Protein AF-A0A969IE62-F1 (afdb_monomer_lite)

Foldseek 3Di:
DQPDPDDVVVVVVVVCVVCVVLVVVQVVCVVVVNDDPCVSDPQQDQDDDPPDDDPLVVVVCCLLVVLLVLLVVLCVVCLVVDDPNVNVVLVVLVVQLVVLVCQVRRDPPPDDCVSVVSNCVSSVVSSVSSCVPDPDNVRNVVSVVVVVVSVVCCCPPNPHD

Secondary structure (DSSP, 8-state):
--S----HHHHHHHHHHHHHHHHHHHHHHHHTT---HHHHS-------------HHHHHHHHHHHHHHHHHHHHHHHHTTTS-HHHHHHHHHHHHHHHHHHHGGGGS-TT--THHHHHHHHHHHHHHHHHHHS-S-THHHHHHHHHHHHHHHHHHHHS---

Sequence (161 aa):
MVMRPVRLNEWLICLTGFTSPYYFYAAYLLLTDNWSWYQLLQPLMINIPSPEQSIWLAASGFLLVFPFLIGGYYVQENLRRMLIQVRKNWSLFLIFLLFVLVIPFLSSKSAGLESWMLIVIPFAAFHACAYLYPLQRWFPVIIFWITILYILYYQYLGPGW

pLDDT: mean 85.49, std 10.95, range [47.38, 96.0]

Radius of gyration: 21.05 Å; chains: 1; bounding box: 39×50×52 Å

Structure (mmCIF, N/CA/C/O backbone):
data_AF-A0A969IE62-F1
#
_entry.id   AF-A0A969IE62-F1
#
loop_
_atom_site.group_PDB
_atom_site.id
_atom_site.type_symbol
_atom_site.label_atom_id
_atom_site.label_alt_id
_atom_site.label_comp_id
_atom_site.label_asym_id
_atom_site.label_entity_id
_atom_site.label_seq_id
_atom_site.pdbx_PDB_ins_code
_atom_site.Cartn_x
_atom_site.Cartn_y
_atom_site.Cartn_z
_atom_site.occupancy
_atom_site.B_iso_or_equiv
_atom_site.auth_seq_id
_atom_site.auth_comp_id
_atom_site.auth_asym_id
_atom_site.auth_atom_id
_atom_site.pdbx_PDB_model_num
ATOM 1 N N . MET A 1 1 ? -1.674 -20.496 19.609 1.00 47.38 1 MET A N 1
ATOM 2 C CA . MET A 1 1 ? -0.904 -20.887 18.403 1.00 47.38 1 MET A CA 1
ATOM 3 C C . MET A 1 1 ? -1.617 -20.323 17.179 1.00 47.38 1 MET A C 1
ATOM 5 O O . MET A 1 1 ? -2.792 -20.610 17.058 1.00 47.38 1 MET A O 1
ATOM 9 N N . VAL A 1 2 ? -0.997 -19.471 16.346 1.00 50.62 2 VAL A N 1
ATOM 10 C CA . VAL A 1 2 ? -1.667 -18.958 15.112 1.00 50.62 2 VAL A CA 1
ATOM 11 C C . VAL A 1 2 ? -0.691 -18.722 13.948 1.00 50.62 2 VAL A C 1
ATOM 13 O O . VAL A 1 2 ? -1.107 -18.801 12.804 1.00 50.62 2 VAL A O 1
ATOM 16 N N . MET A 1 3 ? 0.613 -18.532 14.191 1.00 56.88 3 MET A N 1
ATOM 17 C CA . MET A 1 3 ? 1.582 -18.857 13.138 1.00 56.88 3 MET A CA 1
ATOM 18 C C . MET A 1 3 ? 1.820 -20.357 13.241 1.00 56.88 3 MET A C 1
ATOM 20 O O . MET A 1 3 ? 2.259 -20.836 14.291 1.00 56.88 3 MET A O 1
ATOM 24 N N . ARG A 1 4 ? 1.405 -21.102 12.212 1.00 70.44 4 ARG A N 1
ATOM 25 C CA . ARG A 1 4 ? 1.757 -22.516 12.082 1.00 70.44 4 ARG A CA 1
ATOM 26 C C . ARG A 1 4 ? 3.290 -22.586 12.135 1.00 70.44 4 ARG A C 1
ATOM 28 O O . ARG A 1 4 ? 3.932 -21.711 11.554 1.00 70.44 4 ARG A O 1
ATOM 35 N N . PRO A 1 5 ? 3.887 -23.537 12.871 1.00 76.88 5 PRO A N 1
ATOM 36 C CA . PRO A 1 5 ? 5.336 -23.690 12.853 1.00 76.88 5 PRO A CA 1
ATOM 37 C C . PRO A 1 5 ? 5.814 -23.814 11.406 1.00 76.88 5 PRO A C 1
ATOM 39 O O . PRO A 1 5 ? 5.134 -24.442 10.595 1.00 76.88 5 PRO A O 1
ATOM 42 N N . VAL A 1 6 ? 6.956 -23.193 11.112 1.00 73.31 6 VAL A N 1
ATOM 43 C CA . VAL A 1 6 ? 7.626 -23.235 9.809 1.00 73.31 6 VAL A CA 1
ATOM 44 C C . VAL A 1 6 ? 7.801 -24.700 9.416 1.00 73.31 6 VAL A C 1
ATOM 46 O O . VAL A 1 6 ? 8.566 -25.432 10.041 1.00 73.31 6 VAL A O 1
ATOM 49 N N . ARG A 1 7 ? 7.050 -25.151 8.410 1.00 85.00 7 ARG A N 1
ATOM 50 C CA . ARG A 1 7 ? 7.140 -26.516 7.884 1.00 85.00 7 ARG A CA 1
ATOM 51 C C . ARG A 1 7 ? 7.977 -26.485 6.624 1.00 85.00 7 ARG A C 1
ATOM 53 O O . ARG A 1 7 ? 7.588 -25.836 5.660 1.00 85.00 7 ARG A O 1
ATOM 60 N N . LEU A 1 8 ? 9.085 -27.223 6.610 1.00 85.88 8 LEU A N 1
ATOM 61 C CA . LEU A 1 8 ? 9.959 -27.315 5.435 1.00 85.88 8 LEU A CA 1
ATOM 62 C C . LEU A 1 8 ? 9.180 -27.691 4.167 1.00 85.88 8 LEU A C 1
ATOM 64 O O . LEU A 1 8 ? 9.418 -27.110 3.117 1.00 85.88 8 LEU A O 1
ATOM 68 N N . ASN A 1 9 ? 8.177 -28.566 4.281 1.00 89.12 9 ASN A N 1
ATOM 69 C CA . ASN A 1 9 ? 7.330 -28.954 3.153 1.00 89.12 9 ASN A CA 1
ATOM 70 C C . ASN A 1 9 ? 6.588 -27.765 2.520 1.00 89.12 9 ASN A C 1
ATOM 72 O O . ASN A 1 9 ? 6.477 -27.709 1.303 1.00 89.12 9 ASN A O 1
ATOM 76 N N . GLU A 1 10 ? 6.100 -26.808 3.315 1.00 87.19 10 GLU A N 1
ATOM 77 C CA . GLU A 1 10 ? 5.410 -25.619 2.786 1.00 87.19 10 GLU A CA 1
ATOM 78 C C . GLU A 1 10 ? 6.383 -24.727 2.015 1.00 87.19 10 GLU A C 1
ATOM 80 O O . GLU A 1 10 ? 6.058 -24.249 0.933 1.00 87.19 10 GLU A O 1
ATOM 85 N N . TRP A 1 11 ? 7.606 -24.576 2.522 1.00 87.19 11 TRP A N 1
ATOM 86 C CA . TRP A 1 11 ? 8.652 -23.821 1.838 1.00 87.19 11 TRP A CA 1
ATOM 87 C C . TRP A 1 11 ? 9.114 -24.494 0.550 1.00 87.19 11 TRP A C 1
ATOM 89 O O . TRP A 1 11 ? 9.299 -23.803 -0.445 1.00 87.19 11 TRP A O 1
ATOM 99 N N . LEU A 1 12 ? 9.244 -25.823 0.531 1.00 91.19 12 LEU A N 1
ATOM 100 C CA . LEU A 1 12 ? 9.574 -26.575 -0.683 1.00 91.19 12 LEU A CA 1
ATOM 101 C C . LEU A 1 12 ? 8.479 -26.437 -1.745 1.00 91.19 12 LEU A C 1
ATOM 103 O O . LEU A 1 12 ? 8.792 -26.228 -2.915 1.00 91.19 12 LEU A O 1
ATOM 107 N N . ILE A 1 13 ? 7.205 -26.492 -1.349 1.00 92.00 13 ILE A N 1
ATOM 108 C CA . ILE A 1 13 ? 6.076 -26.266 -2.262 1.00 92.00 13 ILE A CA 1
ATOM 109 C C . ILE A 1 13 ? 6.091 -24.824 -2.782 1.00 92.00 13 ILE A C 1
ATOM 111 O O . ILE A 1 13 ? 5.963 -24.621 -3.986 1.00 92.00 13 ILE A O 1
ATOM 115 N N . CYS A 1 14 ? 6.310 -23.832 -1.913 1.00 88.06 14 CYS A N 1
ATOM 116 C CA . CYS A 1 14 ? 6.429 -22.431 -2.322 1.00 88.06 14 CYS A CA 1
ATOM 117 C C . CYS A 1 14 ? 7.597 -22.209 -3.289 1.00 88.06 14 CYS A C 1
ATOM 119 O O . CYS A 1 14 ? 7.417 -21.546 -4.305 1.00 88.06 14 CYS A O 1
ATOM 121 N N . LEU A 1 15 ? 8.772 -22.781 -3.010 1.00 90.88 15 LEU A N 1
ATOM 122 C CA . LEU A 1 15 ? 9.935 -22.700 -3.892 1.00 90.88 15 LEU A CA 1
ATOM 123 C C . LEU A 1 15 ? 9.649 -23.353 -5.240 1.00 90.88 15 LEU A C 1
ATOM 125 O O . LEU A 1 15 ? 9.927 -22.747 -6.266 1.00 90.88 15 LEU A O 1
ATOM 129 N N . THR A 1 16 ? 9.037 -24.538 -5.242 1.00 92.19 16 THR A N 1
ATOM 130 C CA . THR A 1 16 ? 8.653 -25.232 -6.478 1.00 92.19 16 THR A CA 1
ATOM 131 C C . THR A 1 16 ? 7.657 -24.397 -7.279 1.00 92.19 16 THR A C 1
ATOM 133 O O . THR A 1 16 ? 7.821 -24.233 -8.483 1.00 92.19 16 THR A O 1
ATOM 136 N N . GLY A 1 17 ? 6.652 -23.810 -6.626 1.00 90.38 17 GLY A N 1
ATOM 137 C CA . GLY A 1 17 ? 5.688 -22.917 -7.269 1.00 90.38 17 GLY A CA 1
ATOM 138 C C . GLY A 1 17 ? 6.335 -21.651 -7.832 1.00 90.38 17 GLY A C 1
ATOM 139 O O . GLY A 1 17 ? 6.019 -21.254 -8.948 1.00 90.38 17 GLY A O 1
ATOM 140 N N . PHE A 1 18 ? 7.279 -21.055 -7.102 1.00 88.62 18 PHE A N 1
ATOM 141 C CA . PHE A 1 18 ? 8.021 -19.876 -7.544 1.00 88.62 18 PHE A CA 1
ATOM 142 C C . PHE A 1 18 ? 8.935 -20.173 -8.739 1.00 88.62 18 PHE A C 1
ATOM 144 O O . PHE A 1 18 ? 8.999 -19.375 -9.668 1.00 88.62 18 PHE A O 1
ATOM 151 N N . THR A 1 19 ? 9.624 -21.318 -8.754 1.00 91.38 19 THR A N 1
ATOM 152 C CA . THR A 1 19 ? 10.548 -21.685 -9.840 1.00 91.38 19 THR A CA 1
ATOM 153 C C . THR A 1 19 ? 9.850 -22.295 -11.052 1.00 91.38 19 THR A C 1
ATOM 155 O O . THR A 1 19 ? 10.419 -22.271 -12.141 1.00 91.38 19 THR A O 1
ATOM 158 N N . SER A 1 20 ? 8.620 -22.800 -10.909 1.00 92.62 20 SER A N 1
ATOM 159 C CA . SER A 1 20 ? 7.887 -23.465 -11.997 1.00 92.62 20 SER A CA 1
ATOM 160 C C . SER A 1 20 ? 7.714 -22.592 -13.253 1.00 92.62 20 SER A C 1
ATOM 162 O O . SER A 1 20 ? 8.054 -23.072 -14.335 1.00 92.62 20 SER A O 1
ATOM 164 N N . PRO A 1 21 ? 7.267 -21.319 -13.178 1.00 90.25 21 PRO A N 1
ATOM 165 C CA . PRO A 1 21 ? 7.164 -20.462 -14.362 1.00 90.25 21 PRO A CA 1
ATOM 166 C C . PRO A 1 21 ? 8.514 -20.254 -15.057 1.00 90.25 21 PRO A C 1
ATOM 168 O O . PRO A 1 21 ? 8.596 -20.348 -16.279 1.00 90.25 21 PRO A O 1
ATOM 171 N N . TYR A 1 22 ? 9.584 -20.046 -14.282 1.00 89.31 22 TYR A N 1
ATOM 172 C CA . TYR A 1 22 ? 10.940 -19.901 -14.816 1.00 89.31 22 TYR A CA 1
ATOM 173 C C . TYR A 1 22 ? 11.433 -21.185 -15.477 1.00 89.31 22 TYR A C 1
ATOM 175 O O . TYR A 1 22 ? 12.082 -21.117 -16.514 1.00 89.31 22 TYR A O 1
ATOM 183 N N . TYR A 1 23 ? 11.100 -22.351 -14.922 1.00 90.69 23 TYR A N 1
ATOM 184 C CA . TYR A 1 23 ? 11.442 -23.644 -15.509 1.00 90.69 23 TYR A CA 1
ATOM 185 C C . TYR A 1 23 ? 10.774 -23.847 -16.875 1.00 90.69 23 TYR A C 1
ATOM 187 O O . TYR A 1 23 ? 11.454 -24.170 -17.847 1.00 90.69 23 TYR A O 1
ATOM 195 N N . PHE A 1 24 ? 9.461 -23.615 -16.980 1.00 93.12 24 PHE A N 1
ATOM 196 C CA . PHE A 1 24 ? 8.754 -23.753 -18.258 1.00 93.12 24 PHE A CA 1
ATOM 197 C C . PHE A 1 24 ? 9.219 -22.721 -19.290 1.00 93.12 24 PHE A C 1
ATOM 199 O O . PHE A 1 24 ? 9.371 -23.052 -20.464 1.00 93.12 24 PHE A O 1
ATOM 206 N N . TYR A 1 25 ? 9.503 -21.493 -18.856 1.00 90.50 25 TYR A N 1
ATOM 207 C CA . TYR A 1 25 ? 10.046 -20.460 -19.731 1.00 90.50 25 TYR A CA 1
ATOM 208 C C . TYR A 1 25 ? 11.473 -20.788 -20.202 1.00 90.50 25 TYR A C 1
ATOM 210 O O . TYR A 1 25 ? 11.778 -20.650 -21.384 1.00 90.50 25 TYR A O 1
ATOM 218 N N . ALA A 1 26 ? 12.324 -21.318 -19.319 1.00 89.75 26 ALA A N 1
ATOM 219 C CA . ALA A 1 26 ? 13.648 -21.827 -19.668 1.00 89.75 26 ALA A CA 1
ATOM 220 C C . ALA A 1 26 ? 13.561 -22.950 -20.713 1.00 89.75 26 ALA A C 1
ATOM 222 O O . ALA A 1 26 ? 14.290 -22.930 -21.702 1.00 89.75 26 ALA A O 1
ATOM 223 N N . ALA A 1 27 ? 12.642 -23.903 -20.525 1.00 91.31 27 ALA A N 1
ATOM 224 C CA . ALA A 1 27 ? 12.406 -24.978 -21.484 1.00 91.31 27 ALA A CA 1
ATOM 225 C C . ALA A 1 27 ? 11.951 -24.433 -22.848 1.00 91.31 27 ALA A C 1
ATOM 227 O O . ALA A 1 27 ? 12.454 -24.871 -23.879 1.00 91.31 27 ALA A O 1
ATOM 228 N N . TYR A 1 28 ? 11.060 -23.438 -22.868 1.00 92.62 28 TYR A N 1
ATOM 229 C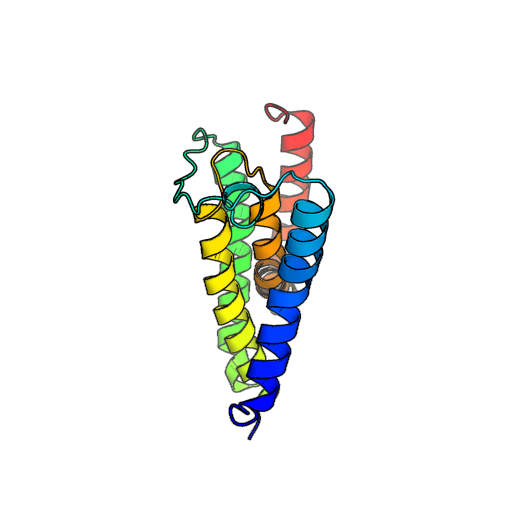 CA . TYR A 1 28 ? 10.645 -22.764 -24.100 1.00 92.62 28 TYR A CA 1
ATOM 230 C C . TYR A 1 28 ? 11.821 -22.080 -24.819 1.00 92.62 28 TYR A C 1
ATOM 232 O O . TYR A 1 28 ? 12.003 -22.269 -26.023 1.00 92.62 28 TYR A O 1
ATOM 240 N N . LEU A 1 29 ? 12.655 -21.330 -24.091 1.00 91.31 29 LEU A N 1
ATOM 241 C CA . LEU A 1 29 ? 13.835 -20.668 -24.656 1.00 91.31 29 LEU A CA 1
ATOM 242 C C . LEU A 1 29 ? 14.848 -21.671 -25.220 1.00 91.31 29 LEU A C 1
ATOM 244 O O . LEU A 1 29 ? 15.416 -21.421 -26.281 1.00 91.31 29 LEU A O 1
ATOM 248 N N . LEU A 1 30 ? 15.034 -22.807 -24.538 1.00 91.44 30 LEU A N 1
ATOM 249 C CA . LEU A 1 30 ? 15.890 -23.903 -24.993 1.00 91.44 30 LEU A CA 1
ATOM 250 C C . LEU A 1 30 ? 15.365 -24.530 -26.292 1.00 91.44 30 LEU A C 1
ATOM 252 O O . LEU A 1 30 ? 16.136 -24.753 -27.217 1.00 91.44 30 LEU A O 1
ATOM 256 N N . LEU A 1 31 ? 14.055 -24.787 -26.383 1.00 93.62 31 LEU A N 1
ATOM 257 C CA . LEU A 1 31 ? 13.428 -25.369 -27.577 1.00 93.62 31 LEU A CA 1
ATOM 258 C C . LEU A 1 31 ? 13.428 -24.419 -28.784 1.00 93.62 31 LEU A C 1
ATOM 260 O O . LEU A 1 31 ? 13.401 -24.882 -29.920 1.00 93.62 31 LEU A O 1
ATOM 264 N N . THR A 1 32 ? 13.455 -23.107 -28.543 1.00 92.56 32 THR A N 1
ATOM 265 C CA . THR A 1 32 ? 13.453 -22.073 -29.595 1.00 92.56 32 THR A CA 1
ATOM 266 C C . THR A 1 32 ? 14.871 -21.596 -29.946 1.00 92.56 32 THR A C 1
ATOM 268 O O . THR A 1 32 ? 15.017 -20.610 -30.662 1.00 92.56 32 THR A O 1
ATOM 271 N N . ASP A 1 33 ? 15.909 -22.249 -29.409 1.00 88.19 33 ASP A N 1
ATOM 272 C CA . ASP A 1 33 ? 17.334 -21.915 -29.587 1.00 88.19 33 ASP A CA 1
ATOM 273 C C . ASP A 1 33 ? 17.693 -20.448 -29.248 1.00 88.19 33 ASP A C 1
ATOM 275 O O . ASP A 1 33 ? 18.696 -19.893 -29.689 1.00 88.19 33 ASP A O 1
ATOM 279 N N . ASN A 1 34 ? 16.867 -19.811 -28.410 1.00 86.38 34 ASN A N 1
ATOM 280 C CA . ASN A 1 34 ? 17.009 -18.427 -27.949 1.00 86.38 34 ASN A CA 1
ATOM 281 C C . ASN A 1 34 ? 17.502 -18.377 -26.495 1.00 86.38 34 ASN A C 1
ATOM 283 O O . ASN A 1 34 ? 17.162 -17.470 -25.736 1.00 86.38 34 ASN A O 1
ATOM 287 N N . TRP A 1 35 ? 18.271 -19.378 -26.063 1.00 85.50 35 TRP A N 1
ATOM 288 C CA . TRP A 1 35 ? 18.718 -19.473 -24.678 1.00 85.50 35 TRP A CA 1
ATOM 289 C C . TRP A 1 35 ? 19.582 -18.270 -24.276 1.00 85.50 35 TRP A C 1
ATOM 291 O O . TRP A 1 35 ? 20.696 -18.087 -24.767 1.00 85.50 35 TRP A O 1
ATOM 301 N N . SER A 1 36 ? 19.105 -17.473 -23.316 1.00 83.88 36 SER A N 1
ATOM 302 C CA . SER A 1 36 ? 19.911 -16.423 -22.698 1.00 83.88 36 SER A CA 1
ATOM 303 C C . SER A 1 36 ? 19.554 -16.211 -21.226 1.00 83.88 36 SER A C 1
ATOM 305 O O . SER A 1 36 ? 18.392 -16.064 -20.845 1.00 83.88 36 SER A O 1
ATOM 307 N N . TRP A 1 37 ? 20.583 -16.137 -20.376 1.00 80.25 37 TRP A N 1
ATOM 308 C CA . TRP A 1 37 ? 20.411 -15.852 -18.947 1.00 80.25 37 TRP A CA 1
ATOM 309 C C . TRP A 1 37 ? 19.780 -14.482 -18.691 1.00 80.25 37 TRP A C 1
ATOM 311 O O . TRP A 1 37 ? 19.054 -14.318 -17.717 1.00 80.25 37 TRP A O 1
ATOM 321 N N . TYR A 1 38 ? 20.009 -13.529 -19.595 1.00 79.75 38 TYR A N 1
ATOM 322 C CA . TYR A 1 38 ? 19.446 -12.183 -19.530 1.00 79.75 38 TYR A CA 1
ATOM 323 C C . TYR A 1 38 ? 17.923 -12.162 -19.729 1.00 79.75 38 TYR A C 1
ATOM 325 O O . TYR A 1 38 ? 17.230 -11.366 -19.101 1.00 79.75 38 TYR A O 1
ATOM 333 N N . GLN A 1 39 ? 17.386 -13.042 -20.583 1.00 77.38 39 GLN A N 1
ATOM 334 C CA . GLN A 1 39 ? 15.938 -13.175 -20.760 1.00 77.38 39 GLN A CA 1
ATOM 335 C C . GLN A 1 39 ? 15.284 -13.914 -19.590 1.00 77.38 39 GLN A C 1
ATOM 337 O O . GLN A 1 39 ? 14.135 -13.625 -19.269 1.00 77.38 39 GLN A O 1
ATOM 342 N N . LEU A 1 40 ? 15.997 -14.853 -18.956 1.00 79.06 40 LEU A N 1
ATOM 343 C CA . LEU A 1 40 ? 15.487 -15.616 -17.814 1.00 79.06 40 LEU A CA 1
ATOM 344 C C . LEU A 1 40 ? 15.477 -14.793 -16.516 1.00 79.06 40 LEU A C 1
ATOM 346 O O . LEU A 1 40 ? 14.521 -14.850 -15.744 1.00 79.06 40 LEU A O 1
ATOM 350 N N . LEU A 1 41 ? 16.550 -14.043 -16.269 1.00 74.69 41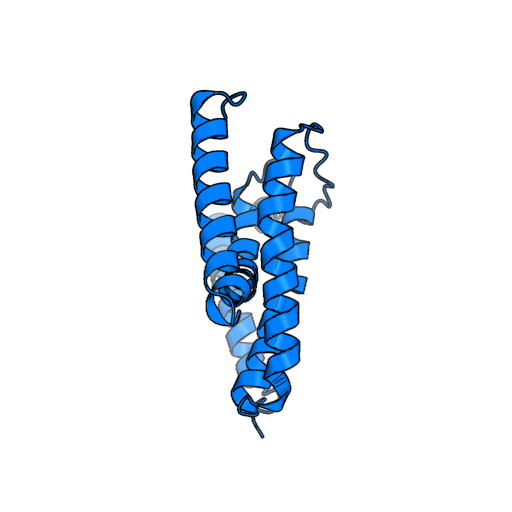 LEU A N 1
ATOM 351 C CA . LEU A 1 41 ? 16.738 -13.210 -15.089 1.00 74.69 41 LEU A CA 1
ATOM 352 C C . LEU A 1 41 ? 17.097 -11.805 -15.560 1.00 74.69 41 LEU A C 1
ATOM 354 O O . LEU A 1 41 ? 18.253 -11.518 -15.881 1.00 74.69 41 LEU A O 1
ATOM 358 N N . GLN A 1 42 ? 16.096 -10.924 -15.600 1.00 70.94 42 GLN A N 1
ATOM 359 C CA . GLN A 1 42 ? 16.359 -9.514 -15.854 1.00 70.94 42 GLN A CA 1
ATOM 360 C C . GLN A 1 42 ? 17.304 -8.975 -14.767 1.00 70.94 42 GLN A C 1
ATOM 362 O O . GLN A 1 42 ? 17.107 -9.280 -13.585 1.00 70.94 42 GLN A O 1
ATOM 367 N N . PRO A 1 43 ? 18.332 -8.185 -15.127 1.00 68.00 43 PRO A N 1
ATOM 368 C CA . PRO A 1 43 ? 19.230 -7.615 -14.138 1.00 68.00 43 PRO A CA 1
ATOM 369 C C . PRO A 1 43 ? 18.451 -6.750 -13.148 1.00 68.00 43 PRO A C 1
ATOM 371 O O . PRO A 1 43 ? 17.781 -5.788 -13.537 1.00 68.00 43 PRO A O 1
ATOM 374 N N . LEU A 1 44 ? 18.585 -7.076 -11.862 1.00 67.69 44 LEU A N 1
ATOM 375 C CA . LEU A 1 44 ? 18.127 -6.229 -10.768 1.00 67.69 44 LEU A CA 1
ATOM 376 C C . LEU A 1 44 ? 18.984 -4.964 -10.774 1.00 67.69 44 LEU A C 1
ATOM 378 O O . LEU A 1 44 ? 20.148 -4.981 -10.373 1.00 67.69 44 LEU A O 1
ATOM 382 N N . MET A 1 45 ? 18.418 -3.872 -11.272 1.00 70.31 45 MET A N 1
ATOM 383 C CA . MET A 1 45 ? 19.050 -2.562 -11.218 1.00 70.31 45 MET A CA 1
ATOM 384 C C . MET A 1 45 ? 18.332 -1.757 -10.152 1.00 70.31 45 MET A C 1
ATOM 386 O O . MET A 1 45 ? 17.121 -1.576 -10.232 1.00 70.31 45 MET A O 1
ATOM 390 N N . ILE A 1 46 ? 19.080 -1.276 -9.160 1.00 71.81 46 ILE A N 1
ATOM 391 C CA . ILE A 1 46 ? 18.517 -0.355 -8.180 1.00 71.81 46 ILE A CA 1
ATOM 392 C C . ILE A 1 46 ? 18.411 1.005 -8.852 1.00 71.81 46 ILE A C 1
ATOM 394 O O . ILE A 1 46 ? 19.429 1.628 -9.158 1.00 71.81 46 ILE A O 1
ATOM 398 N N . ASN A 1 47 ? 17.185 1.450 -9.094 1.00 70.38 47 ASN A N 1
ATOM 399 C CA . ASN A 1 47 ? 16.924 2.776 -9.622 1.00 70.38 47 ASN A CA 1
ATOM 400 C C . ASN A 1 47 ? 16.171 3.595 -8.577 1.00 70.38 47 ASN A C 1
ATOM 402 O O . ASN A 1 47 ? 15.188 3.138 -7.996 1.00 70.38 47 ASN A O 1
ATOM 406 N N . ILE A 1 48 ? 16.641 4.814 -8.341 1.00 68.25 48 ILE A N 1
ATOM 407 C CA . ILE A 1 48 ? 15.927 5.788 -7.525 1.00 68.25 48 ILE A CA 1
ATOM 408 C C . ILE A 1 48 ? 15.151 6.645 -8.521 1.00 68.25 48 ILE A C 1
ATOM 410 O O . ILE A 1 48 ? 15.766 7.475 -9.194 1.00 68.25 48 ILE A O 1
ATOM 414 N N . PRO A 1 49 ? 13.830 6.440 -8.677 1.00 64.69 49 PRO A N 1
ATOM 415 C CA . PRO A 1 49 ? 13.049 7.314 -9.531 1.00 64.69 49 PRO A CA 1
ATOM 416 C C . PRO A 1 49 ? 13.158 8.739 -8.983 1.00 64.69 49 PRO A C 1
ATOM 418 O O . PRO A 1 49 ? 12.859 8.989 -7.816 1.00 64.69 49 PRO A O 1
ATOM 421 N N . SER A 1 50 ? 13.615 9.665 -9.824 1.00 66.06 50 SER A N 1
ATOM 422 C CA . SER A 1 50 ? 13.612 11.102 -9.559 1.00 66.06 50 SER A CA 1
ATOM 423 C C . SER A 1 50 ? 12.438 11.721 -10.320 1.00 66.06 50 SER A C 1
ATOM 425 O O . SER A 1 50 ? 12.638 12.227 -11.428 1.00 66.06 50 SER A O 1
ATOM 427 N N . PRO A 1 51 ? 11.198 11.615 -9.808 1.00 67.00 51 PRO A N 1
ATOM 428 C CA . PRO A 1 51 ? 10.070 12.264 -10.453 1.00 67.00 51 PRO A CA 1
ATOM 429 C C . PRO A 1 51 ? 10.281 13.780 -10.436 1.00 67.00 51 PRO A C 1
ATOM 431 O O . PRO A 1 51 ? 10.821 14.330 -9.469 1.00 67.00 51 PRO A O 1
ATOM 434 N N . GLU A 1 52 ? 9.858 14.460 -11.501 1.00 71.44 52 GLU A N 1
ATOM 435 C CA . GLU A 1 52 ? 9.869 15.919 -11.511 1.00 71.44 52 GLU A CA 1
ATOM 436 C C . GLU A 1 52 ? 9.012 16.438 -10.354 1.00 71.44 52 GLU A C 1
ATOM 438 O O . GLU A 1 52 ? 7.871 16.011 -10.138 1.00 71.44 52 GLU A O 1
ATOM 443 N N . GLN A 1 53 ? 9.599 17.329 -9.558 1.00 72.31 53 GLN A N 1
ATOM 444 C CA . GLN A 1 53 ? 8.955 17.861 -8.367 1.00 72.31 53 GLN A CA 1
ATOM 445 C C . GLN A 1 53 ? 7.825 18.794 -8.792 1.00 72.31 53 GLN A C 1
ATOM 447 O O . GLN A 1 53 ? 8.035 19.960 -9.112 1.00 72.31 53 GLN A O 1
ATOM 452 N N . SER A 1 54 ? 6.613 18.253 -8.800 1.00 83.62 54 SER A N 1
ATOM 453 C CA . SER A 1 54 ? 5.397 18.978 -9.131 1.00 83.62 54 SER A CA 1
ATOM 454 C C . SER A 1 54 ? 4.516 19.125 -7.898 1.00 83.62 54 SER A C 1
ATOM 456 O O . SER A 1 54 ? 4.381 18.200 -7.093 1.00 83.62 54 SER A O 1
ATOM 458 N N . ILE A 1 55 ? 3.851 20.276 -7.782 1.00 86.44 55 ILE A N 1
ATOM 459 C CA . ILE A 1 55 ? 2.820 20.521 -6.763 1.00 86.44 55 ILE A CA 1
ATOM 460 C C . ILE A 1 55 ? 1.741 19.430 -6.819 1.00 86.44 55 ILE A C 1
ATOM 462 O O . ILE A 1 55 ? 1.235 19.000 -5.783 1.00 86.44 55 ILE A O 1
ATOM 466 N N . TRP A 1 56 ? 1.440 18.925 -8.018 1.00 87.00 56 TRP A N 1
ATOM 467 C CA . TRP A 1 56 ? 0.502 17.827 -8.217 1.00 87.00 56 TRP A CA 1
ATOM 468 C C . TRP A 1 56 ? 0.977 16.542 -7.541 1.00 87.00 56 TRP A C 1
ATOM 470 O O . TRP A 1 56 ? 0.241 15.953 -6.754 1.00 87.00 56 TRP A O 1
ATOM 480 N N . LEU A 1 57 ? 2.233 16.150 -7.748 1.00 85.25 57 LEU A N 1
ATOM 481 C CA . LEU A 1 57 ? 2.784 14.953 -7.117 1.00 85.25 57 LEU A CA 1
ATOM 482 C C . LEU A 1 57 ? 2.785 15.071 -5.585 1.00 85.25 57 LEU A C 1
ATOM 484 O O . LEU A 1 57 ? 2.409 14.126 -4.893 1.00 85.25 57 LEU A O 1
ATOM 488 N N . ALA A 1 58 ? 3.142 16.244 -5.055 1.00 89.00 58 ALA A N 1
ATOM 489 C CA . ALA A 1 58 ? 3.134 16.503 -3.618 1.00 89.00 58 ALA A CA 1
ATOM 490 C C . ALA A 1 58 ? 1.719 16.406 -3.018 1.00 89.00 58 ALA A C 1
ATOM 492 O O . ALA A 1 58 ? 1.529 15.759 -1.987 1.00 89.00 58 ALA A O 1
ATOM 493 N N . ALA A 1 59 ? 0.717 16.994 -3.678 1.00 91.62 59 ALA A N 1
ATOM 494 C CA . ALA A 1 59 ? -0.675 16.930 -3.237 1.00 91.62 59 ALA A CA 1
ATOM 495 C C . ALA A 1 59 ? -1.243 15.500 -3.300 1.00 91.62 59 ALA A C 1
ATOM 497 O O . ALA A 1 59 ? -1.887 15.056 -2.349 1.00 91.62 59 ALA A O 1
ATOM 498 N N . SER A 1 60 ? -0.945 14.752 -4.369 1.00 89.69 60 SER A N 1
ATOM 499 C CA . SER A 1 60 ? -1.309 13.333 -4.498 1.00 89.69 60 SER A CA 1
ATOM 500 C C . SER A 1 60 ? -0.683 12.487 -3.389 1.00 89.69 60 SER A C 1
ATOM 502 O O . SER A 1 60 ? -1.370 11.714 -2.720 1.00 89.69 60 SER A O 1
ATOM 504 N N . GLY A 1 61 ? 0.621 12.666 -3.151 1.00 89.81 61 GLY A N 1
ATOM 505 C CA . GLY A 1 61 ? 1.343 11.975 -2.088 1.00 89.81 61 GLY A CA 1
ATOM 506 C C . GLY A 1 61 ? 0.766 12.289 -0.710 1.00 89.81 61 GLY A C 1
ATOM 507 O O . GLY A 1 61 ? 0.557 11.378 0.088 1.00 89.81 61 GLY A O 1
ATOM 508 N N . PHE A 1 62 ? 0.427 13.552 -0.448 1.00 93.69 62 PHE A N 1
ATOM 509 C CA . PHE A 1 62 ? -0.208 13.955 0.804 1.00 93.69 62 PHE A CA 1
ATOM 510 C C . PHE A 1 62 ? -1.572 13.281 1.001 1.00 93.69 62 PHE A C 1
ATOM 512 O O . PHE A 1 62 ? -1.809 12.689 2.052 1.00 93.69 62 PHE A O 1
ATOM 519 N N . LEU A 1 63 ? -2.445 13.310 -0.010 1.00 94.12 63 LEU A N 1
ATOM 520 C CA . LEU A 1 63 ? -3.780 12.710 0.067 1.00 94.12 63 LEU A CA 1
ATOM 521 C C . LEU A 1 63 ? -3.764 11.181 0.189 1.00 94.12 63 LEU A C 1
ATOM 523 O O . LEU A 1 63 ? -4.718 10.620 0.717 1.00 94.12 63 LEU A O 1
ATOM 527 N N . LEU A 1 64 ? -2.692 10.514 -0.245 1.00 92.44 64 LEU A N 1
ATOM 528 C CA . LEU A 1 64 ? -2.488 9.078 -0.037 1.00 92.44 64 LEU A CA 1
ATOM 529 C C . LEU A 1 64 ? -1.889 8.767 1.339 1.00 92.44 64 LEU A C 1
ATOM 531 O O . LEU A 1 64 ? -2.381 7.902 2.063 1.00 92.44 64 LEU A O 1
ATOM 535 N N . VAL A 1 65 ? -0.808 9.451 1.715 1.00 93.44 65 VAL A N 1
ATOM 536 C CA . VAL A 1 65 ? -0.057 9.149 2.942 1.00 93.44 65 VAL A CA 1
ATOM 537 C C . VAL A 1 65 ? -0.831 9.574 4.185 1.00 93.44 65 VAL A C 1
ATOM 539 O O . VAL A 1 65 ? -0.816 8.860 5.186 1.00 93.44 65 VAL A O 1
ATOM 542 N N . PHE A 1 66 ? -1.544 10.699 4.139 1.00 95.00 66 PHE A N 1
ATOM 543 C CA . PHE A 1 66 ? -2.236 11.227 5.310 1.00 95.00 66 PHE A CA 1
ATOM 544 C C . PHE A 1 66 ? -3.325 10.275 5.846 1.00 95.00 66 PHE A C 1
ATOM 546 O O . PHE A 1 66 ? -3.243 9.900 7.021 1.00 95.00 66 PHE A O 1
ATOM 553 N N . PRO A 1 67 ? -4.288 9.780 5.039 1.00 94.56 67 PRO A N 1
ATOM 554 C CA . PRO A 1 67 ? -5.259 8.807 5.531 1.00 94.56 67 PRO A CA 1
ATOM 555 C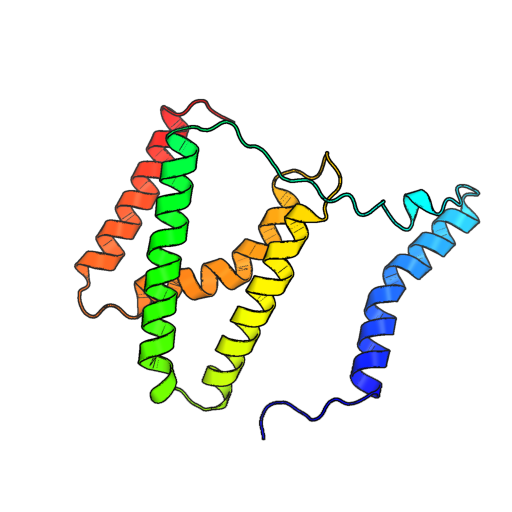 C . PRO A 1 67 ? -4.601 7.456 5.826 1.00 94.56 67 PRO A C 1
ATOM 557 O O . PRO A 1 67 ? -4.989 6.797 6.781 1.00 94.56 67 PRO A O 1
ATOM 560 N N . PHE A 1 68 ? -3.559 7.051 5.095 1.00 95.31 68 PHE A N 1
ATOM 561 C CA . PHE A 1 68 ? -2.803 5.842 5.434 1.00 95.31 68 PHE A CA 1
ATOM 562 C C . PHE A 1 68 ? -2.233 5.886 6.864 1.00 95.31 68 PHE A C 1
ATOM 564 O O . PHE A 1 68 ? -2.421 4.936 7.627 1.00 95.31 68 PHE A O 1
ATOM 571 N N . LEU A 1 69 ? -1.594 6.992 7.265 1.00 95.50 69 LEU A N 1
ATOM 572 C CA . LEU A 1 69 ? -1.032 7.153 8.611 1.00 95.50 69 LEU A CA 1
ATOM 573 C C . LEU A 1 69 ? -2.118 7.148 9.691 1.00 95.50 69 LEU A C 1
ATOM 575 O O . LEU A 1 69 ? -1.962 6.498 10.725 1.00 95.50 69 LEU A O 1
ATOM 579 N N . ILE A 1 70 ? -3.238 7.826 9.437 1.00 95.38 70 ILE A N 1
ATOM 580 C CA . ILE A 1 70 ? -4.378 7.868 10.361 1.00 95.38 70 ILE A CA 1
ATOM 581 C C . ILE A 1 70 ? -5.017 6.486 10.503 1.00 95.38 70 ILE A C 1
ATOM 583 O O . ILE A 1 70 ? -5.317 6.040 11.610 1.00 95.38 70 ILE A O 1
ATOM 587 N N . GLY A 1 71 ? -5.176 5.767 9.398 1.00 94.38 71 GLY A N 1
ATOM 588 C CA . GLY A 1 71 ? -5.650 4.393 9.411 1.00 94.38 71 GLY A CA 1
ATOM 589 C C . GLY A 1 71 ? -4.704 3.465 10.171 1.00 94.38 71 GLY A C 1
ATOM 590 O O . GLY A 1 71 ? -5.162 2.668 10.988 1.00 94.38 71 GLY A O 1
ATOM 591 N N . GLY A 1 72 ? -3.389 3.629 9.996 1.00 94.19 72 GLY A N 1
ATOM 592 C CA . GLY A 1 72 ? -2.367 2.945 10.790 1.00 94.19 72 GLY A CA 1
ATOM 593 C C . GLY A 1 72 ? -2.485 3.229 12.291 1.00 94.19 72 GLY A C 1
ATOM 594 O O . GLY A 1 72 ? -2.450 2.293 13.092 1.00 94.19 72 GLY A O 1
ATOM 595 N N . TYR A 1 73 ? -2.698 4.491 12.675 1.00 94.56 73 TYR A N 1
ATOM 596 C CA . TYR A 1 73 ? -2.951 4.885 14.064 1.00 94.56 73 TYR A CA 1
ATOM 597 C C . TYR A 1 73 ? -4.191 4.184 14.640 1.00 94.56 73 TYR A C 1
ATOM 599 O O . TYR A 1 73 ? -4.112 3.559 15.699 1.00 94.56 73 TYR A O 1
ATOM 607 N N . TYR A 1 74 ? -5.314 4.192 13.916 1.00 94.12 74 TYR A N 1
ATOM 608 C CA . TYR A 1 74 ? -6.534 3.516 14.363 1.00 94.12 74 TYR A CA 1
ATOM 609 C C . TYR A 1 74 ? -6.380 2.001 14.459 1.00 94.12 74 TYR A C 1
ATOM 611 O O . TYR A 1 74 ? -6.913 1.388 15.388 1.00 94.12 74 TYR A O 1
ATOM 619 N N . VAL A 1 75 ? -5.645 1.377 13.534 1.00 94.19 75 VAL A N 1
ATOM 620 C CA . VAL A 1 75 ? -5.316 -0.048 13.637 1.00 94.19 75 VAL A CA 1
ATOM 621 C C . VAL A 1 75 ? -4.580 -0.297 14.948 1.00 94.19 75 VAL A C 1
ATOM 623 O O . VAL A 1 75 ? -5.024 -1.153 15.712 1.00 94.19 75 VAL A O 1
ATOM 626 N N . GLN A 1 76 ? -3.532 0.483 15.248 1.00 92.19 76 GLN A N 1
ATOM 627 C CA . GLN A 1 76 ? -2.745 0.366 16.482 1.00 92.19 76 GLN A CA 1
ATOM 628 C C . GLN A 1 76 ? -3.589 0.529 17.749 1.00 92.19 76 GLN A C 1
ATOM 630 O O . GLN A 1 76 ? -3.498 -0.303 18.656 1.00 92.19 76 GLN A O 1
ATOM 635 N N . GLU A 1 77 ? -4.441 1.552 17.802 1.00 93.25 77 GLU A N 1
ATOM 636 C CA . GLU A 1 77 ? -5.334 1.805 18.934 1.00 93.25 77 GLU A CA 1
ATOM 637 C C . GLU A 1 77 ? -6.259 0.605 19.201 1.00 93.25 77 GLU A C 1
ATOM 639 O O . GLU A 1 77 ? -6.438 0.169 20.348 1.00 93.25 77 GLU A O 1
ATOM 644 N N . ASN A 1 78 ? -6.784 0.010 18.128 1.00 90.25 78 ASN A N 1
ATOM 645 C CA . ASN A 1 78 ? -7.723 -1.101 18.195 1.00 90.25 78 ASN A CA 1
ATOM 646 C C . ASN A 1 78 ? -7.054 -2.482 18.339 1.00 90.25 78 ASN A C 1
ATOM 648 O O . ASN A 1 78 ? -7.747 -3.434 18.707 1.00 90.25 78 ASN A O 1
ATOM 652 N N . LEU A 1 79 ? -5.728 -2.627 18.170 1.00 90.12 79 LEU A N 1
ATOM 653 C CA . LEU A 1 79 ? -5.030 -3.927 18.282 1.00 90.12 79 LEU A CA 1
ATOM 654 C C . LEU A 1 79 ? -5.323 -4.650 19.604 1.00 90.12 79 LEU A C 1
ATOM 656 O O . LEU A 1 79 ? -5.376 -5.884 19.640 1.00 90.12 79 LEU A O 1
ATOM 660 N N . ARG A 1 80 ? -5.513 -3.899 20.699 1.00 86.75 80 ARG A N 1
ATOM 661 C CA . ARG A 1 80 ? -5.808 -4.448 22.037 1.00 86.75 80 ARG A CA 1
ATOM 662 C C . ARG A 1 80 ? -7.190 -5.094 22.134 1.00 86.75 80 ARG A C 1
ATOM 664 O O . ARG A 1 80 ? -7.342 -6.028 22.912 1.00 86.75 80 ARG A O 1
ATOM 671 N N . ARG A 1 81 ? -8.153 -4.630 21.335 1.00 89.88 81 ARG A N 1
ATOM 672 C CA . ARG A 1 81 ? -9.549 -5.101 21.321 1.00 89.88 81 ARG A CA 1
ATOM 673 C C . ARG A 1 81 ? -9.795 -6.213 20.295 1.00 89.88 81 ARG A C 1
ATOM 675 O O . ARG A 1 81 ? -10.825 -6.873 20.343 1.00 89.88 81 ARG A O 1
ATOM 682 N N . MET A 1 82 ? -8.857 -6.428 19.374 1.00 91.75 82 MET A N 1
ATOM 683 C CA . MET A 1 82 ? -8.953 -7.449 18.331 1.00 91.75 82 MET A CA 1
ATOM 684 C C . MET A 1 82 ? -8.604 -8.852 18.841 1.00 91.75 82 MET A C 1
ATOM 686 O O . MET A 1 82 ? -7.754 -9.027 19.719 1.00 91.75 82 MET A O 1
ATOM 690 N N . LEU A 1 83 ? -9.189 -9.871 18.202 1.00 92.38 83 LEU A N 1
ATOM 691 C CA . LEU A 1 83 ? -8.781 -11.266 18.376 1.00 92.38 83 LEU A CA 1
ATOM 692 C C . LEU A 1 83 ? -7.294 -11.450 18.026 1.00 92.38 83 LEU A C 1
ATOM 694 O O . LEU A 1 83 ? -6.762 -10.796 17.125 1.00 92.38 83 LEU A O 1
ATOM 698 N N . ILE A 1 84 ? -6.629 -12.403 18.689 1.00 88.38 84 ILE A N 1
ATOM 699 C CA . ILE A 1 84 ? -5.190 -12.679 18.505 1.00 88.38 84 ILE A CA 1
ATOM 700 C C . ILE A 1 84 ? -4.844 -12.961 17.032 1.00 88.38 84 ILE A C 1
ATOM 702 O O . ILE A 1 84 ? -3.786 -12.545 16.562 1.00 88.38 84 ILE A O 1
ATOM 706 N N . GLN A 1 85 ? -5.726 -13.648 16.299 1.00 88.00 85 GLN A N 1
ATOM 707 C CA . GLN A 1 85 ? -5.542 -13.923 14.872 1.00 88.00 85 GLN A CA 1
ATOM 708 C C . GLN A 1 85 ? -5.544 -12.639 14.034 1.00 88.00 85 GLN A C 1
ATOM 710 O O . GLN A 1 85 ? -4.643 -12.439 13.226 1.00 88.00 85 GLN A O 1
ATOM 715 N N . VAL A 1 86 ? -6.494 -11.735 14.279 1.00 90.69 86 VAL A N 1
ATOM 716 C CA . VAL A 1 86 ? -6.604 -10.461 13.554 1.00 90.69 86 VAL A CA 1
ATOM 717 C C . VAL A 1 86 ? -5.391 -9.571 13.832 1.00 90.69 86 VAL A C 1
ATOM 719 O O . VAL A 1 86 ? -4.808 -9.026 12.899 1.00 90.69 86 VAL A O 1
ATOM 722 N N . ARG A 1 87 ? -4.936 -9.490 15.091 1.00 90.88 87 ARG A N 1
ATOM 723 C CA . ARG A 1 87 ? -3.724 -8.733 15.455 1.00 90.88 87 ARG A CA 1
ATOM 724 C C . ARG A 1 87 ? -2.497 -9.208 14.673 1.00 90.88 87 ARG A C 1
ATOM 726 O O . ARG A 1 87 ? -1.726 -8.392 14.181 1.00 90.88 87 ARG A O 1
ATOM 733 N N . LYS A 1 88 ? -2.322 -10.525 14.547 1.00 87.38 88 LYS A N 1
ATOM 734 C CA . LYS A 1 88 ? -1.207 -11.112 13.790 1.00 87.38 88 LYS A CA 1
ATOM 735 C C . LYS A 1 88 ? -1.327 -10.857 12.291 1.00 87.38 88 LYS A C 1
ATOM 737 O O . LYS A 1 88 ? -0.315 -10.573 11.663 1.00 87.38 88 LYS A O 1
ATOM 742 N N . ASN A 1 89 ? -2.537 -10.900 11.736 1.00 91.31 89 ASN A N 1
ATOM 743 C CA . ASN A 1 89 ? -2.761 -10.575 10.327 1.00 91.31 89 ASN A CA 1
ATOM 744 C C . ASN A 1 89 ? -2.367 -9.127 10.009 1.00 91.31 89 ASN A C 1
ATOM 746 O O . ASN A 1 89 ? -1.728 -8.894 8.989 1.00 91.31 89 ASN A O 1
ATOM 750 N N . TRP A 1 90 ? -2.650 -8.168 10.896 1.00 93.31 90 TRP A N 1
ATOM 751 C CA . TRP A 1 90 ? -2.176 -6.789 10.726 1.00 93.31 90 TRP A CA 1
ATOM 752 C C . TRP A 1 90 ? -0.648 -6.688 10.708 1.00 93.31 90 TRP A C 1
ATOM 754 O O . TRP A 1 90 ? -0.093 -5.964 9.884 1.00 93.31 90 TRP A O 1
ATOM 764 N N . SER A 1 91 ? 0.047 -7.458 11.550 1.00 90.81 91 SER A N 1
ATOM 765 C CA . SER A 1 91 ? 1.511 -7.553 11.488 1.00 90.81 91 SER A CA 1
ATOM 766 C C . SER A 1 91 ? 1.999 -8.165 10.170 1.00 90.81 91 SER A C 1
ATOM 768 O O . SER A 1 91 ? 2.975 -7.677 9.610 1.00 90.81 91 SER A O 1
ATOM 770 N N . LEU A 1 92 ? 1.316 -9.186 9.639 1.00 90.62 92 LEU A N 1
ATOM 771 C CA . LEU A 1 92 ? 1.639 -9.767 8.329 1.00 90.62 92 LEU A CA 1
ATOM 772 C C . LEU A 1 92 ? 1.439 -8.757 7.190 1.00 90.62 92 LEU A C 1
ATOM 774 O O . LEU A 1 92 ? 2.292 -8.670 6.315 1.00 90.62 92 LEU A O 1
ATOM 778 N N . PHE A 1 93 ? 0.370 -7.957 7.226 1.00 91.94 93 PHE A N 1
ATOM 779 C CA . PHE A 1 93 ? 0.133 -6.886 6.252 1.00 91.94 93 PHE A CA 1
ATOM 780 C C . PHE A 1 93 ? 1.204 -5.789 6.306 1.00 91.94 93 PHE A C 1
ATOM 782 O O . PHE A 1 93 ? 1.607 -5.296 5.257 1.00 91.94 93 PHE A O 1
ATOM 789 N N . LEU A 1 94 ? 1.702 -5.432 7.498 1.00 91.69 94 LEU A N 1
ATOM 790 C CA . LEU A 1 94 ? 2.834 -4.504 7.629 1.00 91.69 94 LEU A CA 1
ATOM 791 C C . LEU A 1 94 ? 4.115 -5.085 7.028 1.00 91.69 94 LEU A C 1
ATOM 793 O O . LEU A 1 94 ? 4.820 -4.391 6.304 1.00 91.69 94 LEU A O 1
ATOM 797 N N . ILE A 1 95 ? 4.408 -6.360 7.295 1.00 92.00 95 ILE A N 1
ATOM 798 C CA . ILE A 1 95 ? 5.566 -7.040 6.702 1.00 92.00 95 ILE A CA 1
ATOM 799 C C . ILE A 1 95 ? 5.426 -7.079 5.175 1.00 92.00 95 ILE A C 1
ATOM 801 O O . ILE A 1 95 ? 6.372 -6.752 4.464 1.00 92.00 95 ILE A O 1
ATOM 805 N N . PHE A 1 96 ? 4.238 -7.411 4.668 1.00 91.56 96 PHE A N 1
ATOM 806 C CA . PHE A 1 96 ? 3.942 -7.409 3.238 1.00 91.56 96 PHE A CA 1
ATOM 807 C C . PHE A 1 96 ? 4.146 -6.024 2.609 1.00 91.56 96 PHE A C 1
ATOM 809 O O . PHE A 1 96 ? 4.822 -5.923 1.589 1.00 91.56 96 PHE A O 1
ATOM 816 N N . LEU A 1 97 ? 3.655 -4.956 3.250 1.00 93.19 97 LEU A N 1
ATOM 817 C CA . LEU A 1 97 ? 3.892 -3.576 2.820 1.00 93.19 97 LEU A CA 1
ATOM 818 C C . LEU A 1 97 ? 5.392 -3.266 2.715 1.00 93.19 97 LEU A C 1
ATOM 820 O O . LEU A 1 97 ? 5.822 -2.722 1.704 1.00 93.19 97 LEU A O 1
ATOM 824 N N . LEU A 1 98 ? 6.185 -3.629 3.730 1.00 92.12 98 LEU A N 1
ATOM 825 C CA . LEU A 1 98 ? 7.629 -3.377 3.745 1.00 92.12 98 LEU A CA 1
ATOM 826 C C . LEU A 1 98 ? 8.356 -4.113 2.616 1.00 92.12 98 LEU A C 1
ATOM 828 O O . LEU A 1 98 ? 9.193 -3.512 1.951 1.00 92.12 98 LEU A O 1
ATOM 832 N N . PHE A 1 99 ? 8.025 -5.382 2.368 1.00 90.06 99 PHE A N 1
ATOM 833 C CA . PHE A 1 99 ? 8.622 -6.140 1.264 1.00 90.06 99 PHE A CA 1
ATOM 834 C C . PHE A 1 99 ? 8.274 -5.541 -0.093 1.00 90.06 99 PHE A C 1
ATOM 836 O O . PHE A 1 99 ? 9.142 -5.370 -0.945 1.00 90.06 99 PHE A O 1
ATOM 843 N N . VAL A 1 100 ? 7.004 -5.203 -0.291 1.00 89.69 100 VAL A N 1
ATOM 844 C CA . VAL A 1 100 ? 6.525 -4.704 -1.574 1.00 89.69 100 VAL A CA 1
ATOM 845 C C . VAL A 1 100 ? 7.001 -3.281 -1.855 1.00 89.69 100 VAL A C 1
ATOM 847 O O . VAL A 1 100 ? 7.242 -2.944 -3.008 1.00 89.69 100 VAL A O 1
ATOM 850 N N . LEU A 1 101 ? 7.233 -2.470 -0.821 1.00 88.75 101 LEU A N 1
ATOM 851 C CA . LEU A 1 101 ? 7.812 -1.134 -0.963 1.00 88.75 101 LEU A CA 1
ATOM 852 C C . LEU A 1 101 ? 9.219 -1.166 -1.575 1.00 88.75 101 LEU A C 1
ATOM 854 O O . LEU A 1 101 ? 9.611 -0.208 -2.229 1.00 88.75 101 LEU A O 1
ATOM 858 N N . VAL A 1 102 ? 9.961 -2.266 -1.416 1.00 85.44 102 VAL A N 1
ATOM 859 C CA . VAL A 1 102 ? 11.296 -2.436 -2.014 1.00 85.44 102 VAL A CA 1
ATOM 860 C C . VAL A 1 102 ? 11.219 -2.750 -3.517 1.00 85.44 102 VAL A C 1
ATOM 862 O O . VAL A 1 102 ? 12.138 -2.410 -4.258 1.00 85.44 102 VAL A O 1
ATOM 865 N N . ILE A 1 103 ? 10.126 -3.352 -4.000 1.00 83.25 103 ILE A N 1
ATOM 866 C CA . ILE A 1 103 ? 10.013 -3.870 -5.377 1.00 83.25 103 ILE A CA 1
ATOM 867 C C . ILE A 1 103 ? 10.164 -2.783 -6.461 1.00 83.25 103 ILE A C 1
ATOM 869 O O . ILE A 1 103 ? 10.929 -3.013 -7.404 1.00 83.25 103 ILE A O 1
ATOM 873 N N . PRO A 1 104 ? 9.526 -1.597 -6.365 1.00 81.50 104 PRO A N 1
ATOM 874 C CA . PRO A 1 104 ? 9.708 -0.547 -7.367 1.00 81.50 104 PRO A CA 1
ATOM 875 C C . PRO A 1 104 ? 11.161 -0.098 -7.523 1.00 81.50 104 PRO A C 1
ATOM 877 O O . PRO A 1 104 ? 11.579 0.235 -8.627 1.00 81.50 104 PRO A O 1
ATOM 880 N N . PHE A 1 105 ? 11.948 -0.138 -6.444 1.00 79.00 105 PHE A N 1
ATOM 881 C CA . PHE A 1 105 ? 13.359 0.251 -6.479 1.00 79.00 105 PHE A CA 1
ATOM 882 C C . PHE A 1 105 ? 14.248 -0.787 -7.159 1.00 79.00 105 PHE A C 1
ATOM 884 O O . PHE A 1 105 ? 15.314 -0.430 -7.640 1.00 79.00 105 PHE A O 1
ATOM 891 N N . LEU A 1 106 ? 13.829 -2.055 -7.202 1.00 77.06 106 LEU A N 1
ATOM 892 C CA . LEU A 1 106 ? 14.574 -3.156 -7.823 1.00 77.06 106 LEU A CA 1
ATOM 893 C C . LEU A 1 106 ? 14.282 -3.319 -9.323 1.00 77.06 106 LEU A C 1
ATOM 895 O O . LEU A 1 106 ? 14.875 -4.178 -9.978 1.00 77.06 106 LEU A O 1
ATOM 899 N N . SER A 1 107 ? 13.338 -2.542 -9.854 1.00 66.38 107 SER A N 1
ATOM 900 C CA . SER A 1 107 ? 12.868 -2.689 -11.227 1.00 66.38 107 SER A CA 1
ATOM 901 C C . SER A 1 107 ? 13.798 -1.987 -12.223 1.00 66.38 107 SER A C 1
ATOM 903 O O . SER A 1 107 ? 14.318 -0.899 -11.967 1.00 66.38 107 SER A O 1
ATOM 905 N N . SER A 1 108 ? 14.002 -2.608 -13.389 1.00 61.03 108 SER A N 1
ATOM 906 C CA . SER A 1 108 ? 14.808 -2.041 -14.474 1.00 61.03 108 SER A CA 1
ATOM 907 C C . SER A 1 108 ? 14.245 -0.686 -14.934 1.00 61.03 108 SER A C 1
ATOM 909 O O . SER A 1 108 ? 13.055 -0.421 -14.798 1.00 61.03 108 SER A O 1
ATOM 911 N N . LYS A 1 109 ? 15.099 0.171 -15.511 1.00 54.34 109 LYS A N 1
ATOM 912 C CA . LYS A 1 109 ? 14.857 1.596 -15.845 1.00 54.34 109 LYS A CA 1
ATOM 913 C C . LYS A 1 109 ? 13.567 1.915 -16.634 1.00 54.34 109 LYS A C 1
ATOM 915 O O . LYS A 1 109 ? 13.207 3.082 -16.728 1.00 54.34 109 LYS A O 1
ATOM 920 N N . SER A 1 110 ? 12.915 0.908 -17.215 1.00 52.12 110 SER A N 1
ATOM 921 C CA . SER A 1 110 ? 11.693 1.001 -18.021 1.00 52.12 110 SER A CA 1
ATOM 922 C C . SER A 1 110 ? 10.429 0.497 -17.321 1.00 52.12 110 SER A C 1
ATOM 924 O O . SER A 1 110 ? 9.385 0.462 -17.963 1.00 52.12 110 SER A O 1
ATOM 926 N N . ALA A 1 111 ? 10.510 0.052 -16.065 1.00 56.66 111 ALA A N 1
ATOM 927 C CA . ALA A 1 111 ? 9.324 -0.331 -15.315 1.00 56.66 111 ALA A CA 1
ATOM 928 C C . ALA A 1 111 ? 8.535 0.937 -14.984 1.00 56.66 111 ALA A C 1
ATOM 930 O O . ALA A 1 111 ? 9.011 1.811 -14.254 1.00 56.66 111 ALA A O 1
ATOM 931 N N . GLY A 1 112 ? 7.365 1.060 -15.593 1.00 61.97 112 GLY A N 1
ATOM 932 C CA . GLY A 1 112 ? 6.437 2.146 -15.361 1.00 61.97 112 GLY A CA 1
ATOM 933 C C . GLY A 1 112 ? 5.766 2.034 -13.993 1.00 61.97 112 GLY A C 1
ATOM 934 O O . GLY A 1 112 ? 6.277 1.456 -13.027 1.00 61.97 112 GLY A O 1
ATOM 935 N N . LEU A 1 113 ? 4.570 2.604 -13.895 1.00 67.12 113 LEU A N 1
ATOM 936 C CA . LEU A 1 113 ? 3.770 2.572 -12.671 1.00 67.12 113 LEU A CA 1
ATOM 937 C C . LEU A 1 113 ? 3.298 1.155 -12.285 1.00 67.12 113 LEU A C 1
ATOM 939 O O . LEU A 1 113 ? 2.805 0.972 -11.172 1.00 67.12 113 LEU A O 1
ATOM 943 N N . GLU A 1 114 ? 3.476 0.138 -13.136 1.00 72.94 114 GLU A N 1
ATOM 944 C CA . GLU A 1 114 ? 3.087 -1.243 -12.836 1.00 72.94 114 GLU A CA 1
ATOM 945 C C . GLU A 1 114 ? 3.780 -1.818 -11.592 1.00 72.94 114 GLU A C 1
ATOM 947 O O . GLU A 1 114 ? 3.119 -2.455 -10.770 1.00 72.94 114 GLU A O 1
ATOM 952 N N . SER A 1 115 ? 5.069 -1.528 -11.371 1.00 74.69 115 SER A N 1
ATOM 953 C CA . SER A 1 115 ? 5.792 -2.031 -10.192 1.00 74.69 115 SER A CA 1
ATOM 954 C C . SER A 1 115 ? 5.238 -1.467 -8.878 1.00 74.69 115 SER A C 1
ATOM 956 O O . SER A 1 115 ? 5.380 -2.085 -7.822 1.00 74.69 115 SER A O 1
ATOM 958 N N . TRP A 1 116 ? 4.554 -0.320 -8.935 1.00 80.00 116 TRP A N 1
ATOM 959 C CA . TRP A 1 116 ? 3.919 0.323 -7.785 1.00 80.00 116 TRP A CA 1
ATOM 960 C C . TRP A 1 116 ? 2.541 -0.265 -7.457 1.00 80.00 116 TRP A C 1
ATOM 962 O O . TRP A 1 116 ? 2.067 -0.102 -6.331 1.00 80.00 116 TRP A O 1
ATOM 972 N N . MET A 1 117 ? 1.907 -1.000 -8.382 1.00 84.00 117 MET A N 1
ATOM 973 C CA . MET A 1 117 ? 0.575 -1.586 -8.167 1.00 84.00 117 MET A CA 1
ATOM 974 C C . MET A 1 117 ? 0.547 -2.576 -7.004 1.00 84.00 117 MET A C 1
ATOM 976 O O . MET A 1 117 ? -0.449 -2.669 -6.290 1.00 84.00 117 MET A O 1
ATOM 980 N N . LEU A 1 118 ? 1.649 -3.288 -6.766 1.00 85.94 118 LEU A N 1
ATOM 981 C CA . LEU A 1 118 ? 1.731 -4.233 -5.657 1.00 85.94 118 LEU A CA 1
ATOM 982 C C . LEU A 1 118 ? 1.586 -3.523 -4.299 1.00 85.94 118 LEU A C 1
ATOM 984 O O . LEU A 1 118 ? 1.000 -4.095 -3.378 1.00 85.94 118 LEU A O 1
ATOM 988 N N . ILE A 1 119 ? 2.071 -2.277 -4.168 1.00 90.25 119 ILE A N 1
ATOM 989 C CA . ILE A 1 119 ? 1.979 -1.489 -2.924 1.00 90.25 119 ILE A CA 1
ATOM 990 C C . ILE A 1 119 ? 0.520 -1.148 -2.611 1.00 90.25 119 ILE A C 1
ATOM 992 O O . ILE A 1 119 ? 0.143 -1.070 -1.441 1.00 90.25 119 ILE A O 1
ATOM 996 N N . VAL A 1 120 ? -0.318 -0.993 -3.641 1.00 90.31 120 VAL A N 1
ATOM 997 C CA . VAL A 1 120 ? -1.714 -0.559 -3.503 1.00 90.31 120 VAL A CA 1
ATOM 998 C C . VAL A 1 120 ? -2.500 -1.483 -2.578 1.00 90.31 120 VAL A C 1
ATOM 1000 O O . VAL A 1 120 ? -3.291 -0.994 -1.780 1.00 90.31 120 VAL A O 1
ATOM 1003 N N . ILE A 1 121 ? -2.260 -2.797 -2.618 1.00 91.25 121 ILE A N 1
ATOM 1004 C CA . ILE A 1 121 ? -3.017 -3.780 -1.828 1.00 91.25 121 ILE A CA 1
ATOM 1005 C C . ILE A 1 121 ? -2.869 -3.541 -0.312 1.00 91.25 121 ILE A C 1
ATOM 1007 O O . ILE A 1 121 ? -3.874 -3.259 0.349 1.00 91.25 121 ILE A O 1
ATOM 1011 N N . PRO A 1 122 ? -1.663 -3.642 0.285 1.00 92.00 122 PRO A N 1
ATOM 1012 C CA . PRO A 1 122 ? -1.510 -3.404 1.714 1.00 92.00 122 PRO A CA 1
ATOM 1013 C C . PRO A 1 122 ? -1.775 -1.941 2.072 1.00 92.00 122 PRO A C 1
ATOM 1015 O O . PRO A 1 122 ? -2.343 -1.672 3.128 1.00 92.00 122 PRO A O 1
ATOM 1018 N N . PHE A 1 123 ? -1.425 -0.997 1.195 1.00 93.06 123 PHE A N 1
ATOM 1019 C CA . PHE A 1 123 ? -1.649 0.423 1.439 1.00 93.06 123 PHE A CA 1
ATOM 1020 C C . PHE A 1 123 ? -3.142 0.753 1.555 1.00 93.06 123 PHE A C 1
ATOM 1022 O O . PHE A 1 123 ? -3.549 1.417 2.507 1.00 93.06 123 PHE A O 1
ATOM 1029 N N . ALA A 1 124 ? -3.977 0.216 0.660 1.00 93.81 124 ALA A N 1
ATOM 1030 C CA . ALA A 1 124 ? -5.425 0.396 0.680 1.00 93.81 124 ALA A CA 1
ATOM 1031 C C . ALA A 1 124 ? -6.066 -0.177 1.950 1.00 93.81 124 ALA A C 1
ATOM 1033 O O . ALA A 1 124 ? -6.995 0.426 2.482 1.00 93.81 124 ALA A O 1
ATOM 1034 N N . ALA A 1 125 ? -5.556 -1.297 2.475 1.00 94.06 125 ALA A N 1
ATOM 1035 C CA . ALA A 1 125 ? -6.069 -1.888 3.710 1.00 94.06 125 ALA A CA 1
ATOM 1036 C C . ALA A 1 125 ? -5.908 -0.942 4.914 1.00 94.06 125 ALA A C 1
ATOM 1038 O O . ALA A 1 125 ? -6.866 -0.726 5.656 1.00 94.06 125 ALA A O 1
ATOM 1039 N N . PHE A 1 126 ? -4.729 -0.330 5.083 1.00 94.50 126 PHE A N 1
ATOM 1040 C CA . PHE A 1 126 ? -4.510 0.677 6.129 1.00 94.50 126 PHE A CA 1
ATOM 1041 C C . PHE A 1 126 ? -5.268 1.968 5.834 1.00 94.50 126 PHE A C 1
ATOM 1043 O O . PHE A 1 126 ? -5.917 2.512 6.721 1.00 94.50 126 PHE A O 1
ATOM 1050 N N . HIS A 1 127 ? -5.257 2.430 4.587 1.00 95.38 127 HIS A N 1
ATOM 1051 C CA . HIS A 1 127 ? -5.963 3.637 4.172 1.00 95.38 127 HIS A CA 1
ATOM 1052 C C . HIS A 1 127 ? -7.477 3.544 4.436 1.00 95.38 127 HIS A C 1
ATOM 1054 O O . HIS A 1 127 ? -8.078 4.491 4.937 1.00 95.38 127 HIS A O 1
ATOM 1060 N N . ALA A 1 128 ? -8.102 2.388 4.191 1.00 94.69 128 ALA A N 1
ATOM 1061 C CA . ALA A 1 128 ? -9.520 2.149 4.465 1.00 94.69 128 ALA A CA 1
ATOM 1062 C C . ALA A 1 128 ? -9.870 2.277 5.959 1.00 94.69 128 ALA A C 1
ATOM 1064 O O . ALA A 1 128 ? -10.961 2.731 6.309 1.00 94.69 128 ALA A O 1
ATOM 1065 N N . CYS A 1 129 ? -8.941 1.946 6.862 1.00 94.31 129 CYS A N 1
ATOM 1066 C CA . CYS A 1 129 ? -9.150 2.097 8.302 1.00 94.31 129 CYS A CA 1
ATOM 1067 C C . CYS A 1 129 ? -9.348 3.557 8.733 1.00 94.31 129 CYS A C 1
ATOM 1069 O O . CYS A 1 129 ? -10.046 3.797 9.718 1.00 94.31 129 CYS A O 1
ATOM 1071 N N . ALA A 1 130 ? -8.823 4.528 7.980 1.00 94.19 130 ALA A N 1
ATOM 1072 C CA . ALA A 1 130 ? -9.076 5.947 8.234 1.00 94.19 130 ALA A CA 1
ATOM 1073 C C . ALA A 1 130 ? -10.525 6.362 7.972 1.00 94.19 130 ALA A C 1
ATOM 1075 O O . ALA A 1 130 ? -10.965 7.375 8.501 1.00 94.19 130 ALA A O 1
ATOM 1076 N N . TYR A 1 131 ? -11.269 5.581 7.186 1.00 93.44 131 TYR A N 1
ATOM 1077 C CA . TYR A 1 131 ? -12.687 5.817 6.929 1.00 93.44 131 TYR A CA 1
ATOM 1078 C C . TYR A 1 131 ? -13.589 5.031 7.880 1.00 93.44 131 TYR A C 1
ATOM 1080 O O . TYR A 1 131 ? -14.695 5.471 8.181 1.00 93.44 131 TYR A O 1
ATOM 1088 N N . LEU A 1 132 ? -13.113 3.878 8.358 1.00 93.06 132 LEU A N 1
ATOM 1089 C CA . LEU A 1 132 ? -13.911 2.935 9.138 1.00 93.06 132 LEU A CA 1
ATOM 1090 C C . LEU A 1 132 ? -13.986 3.271 10.635 1.00 93.06 132 LEU A C 1
ATOM 1092 O O . LEU A 1 132 ? -15.048 3.135 11.235 1.00 93.06 132 LEU A O 1
ATOM 1096 N N . TYR A 1 133 ? -12.863 3.646 11.252 1.00 90.25 133 TYR A N 1
ATOM 1097 C CA . TYR A 1 133 ? -12.759 3.786 12.711 1.00 90.25 133 TYR A CA 1
ATOM 1098 C C . TYR A 1 133 ? -13.101 5.158 13.326 1.00 90.25 133 TYR A C 1
ATOM 1100 O O . TYR A 1 133 ? -13.446 5.160 14.511 1.00 90.25 133 TYR A O 1
ATOM 1108 N N . PRO A 1 134 ? -13.015 6.313 12.629 1.00 91.31 134 PRO A N 1
ATOM 1109 C CA . PRO A 1 134 ? -13.323 7.600 13.250 1.00 91.31 134 PRO A CA 1
ATOM 1110 C C . PRO A 1 134 ? -14.730 7.650 13.856 1.00 91.31 134 PRO A C 1
ATOM 1112 O O . PRO A 1 134 ? -15.717 7.317 13.199 1.00 91.31 134 PRO A O 1
ATOM 1115 N N . LEU A 1 135 ? -14.840 8.147 15.093 1.00 85.69 135 LEU A N 1
ATOM 1116 C CA . LEU A 1 135 ? -16.139 8.401 15.729 1.00 85.69 135 LEU A CA 1
ATOM 1117 C C . LEU A 1 135 ? -16.876 9.556 15.035 1.00 85.69 135 LEU A C 1
ATOM 1119 O O . LEU A 1 135 ? -18.098 9.541 14.874 1.00 85.69 135 LEU A O 1
ATOM 1123 N N . GLN A 1 136 ? -16.122 10.578 14.632 1.00 90.31 136 GLN A N 1
ATOM 1124 C CA . GLN A 1 136 ? -16.638 11.764 13.972 1.00 90.31 136 GLN A CA 1
ATOM 1125 C C . GLN A 1 136 ? -16.853 11.505 12.478 1.00 90.31 136 GLN A C 1
ATOM 1127 O O . GLN A 1 136 ? -15.908 11.462 11.696 1.00 90.31 136 GLN A O 1
ATOM 1132 N N . ARG A 1 137 ? -18.120 11.419 12.060 1.00 87.94 137 ARG A N 1
ATOM 1133 C CA . ARG A 1 137 ? -18.502 11.131 10.664 1.00 87.94 137 ARG A CA 1
ATOM 1134 C C . ARG A 1 137 ? -18.093 12.201 9.649 1.00 87.94 137 ARG A C 1
ATOM 1136 O O . ARG A 1 137 ? -18.030 11.902 8.464 1.00 87.94 137 ARG A O 1
ATOM 1143 N N . TRP A 1 138 ? -17.817 13.431 10.081 1.00 92.25 138 TRP A N 1
ATOM 1144 C CA . TRP A 1 138 ? -17.424 14.511 9.169 1.00 92.25 138 TRP A CA 1
ATOM 1145 C C . TRP A 1 138 ? -16.016 14.315 8.599 1.00 92.25 138 TRP A C 1
ATOM 1147 O O . TRP A 1 138 ? -15.784 14.625 7.435 1.00 92.25 138 TRP A O 1
ATOM 1157 N N . PHE A 1 139 ? -15.096 13.756 9.389 1.00 92.56 139 PHE A N 1
ATOM 1158 C CA . PHE A 1 139 ? -13.705 13.543 8.998 1.00 92.56 139 PHE A CA 1
ATOM 1159 C C . PHE A 1 139 ? -13.551 12.651 7.747 1.00 92.56 139 PHE A C 1
ATOM 1161 O O . PHE A 1 139 ? -12.975 13.120 6.762 1.00 92.56 139 PHE A O 1
ATOM 1168 N N . PRO A 1 140 ? -14.097 11.416 7.708 1.00 93.25 140 PRO A N 1
ATOM 1169 C CA . PRO A 1 140 ? -13.945 10.550 6.540 1.00 93.25 140 PRO A CA 1
ATOM 1170 C C . PRO A 1 140 ? -14.671 11.103 5.308 1.00 93.25 140 PRO A C 1
ATOM 1172 O O . PRO A 1 140 ? -14.189 10.947 4.189 1.00 93.25 140 PRO A O 1
ATOM 1175 N N . VAL A 1 141 ? -15.795 11.801 5.506 1.00 94.31 141 VAL A N 1
ATOM 1176 C CA . VAL A 1 141 ? -16.562 12.436 4.423 1.00 94.31 141 VAL A CA 1
ATOM 1177 C C . VAL A 1 141 ? -15.773 13.577 3.782 1.00 94.31 141 VAL A C 1
ATOM 1179 O O . VAL A 1 141 ? -15.710 13.661 2.559 1.00 94.31 141 VAL A O 1
ATOM 1182 N N . ILE A 1 142 ? -15.139 14.435 4.586 1.00 95.56 142 ILE A N 1
ATOM 1183 C CA . ILE A 1 142 ? -14.329 15.545 4.076 1.00 95.56 142 ILE A CA 1
ATOM 1184 C C . ILE A 1 142 ? -13.129 15.021 3.289 1.00 95.56 142 ILE A C 1
ATOM 1186 O O . ILE A 1 142 ? -12.917 15.463 2.164 1.00 95.56 142 ILE A O 1
ATOM 1190 N N . ILE A 1 143 ? -12.381 14.054 3.831 1.00 94.25 143 ILE A N 1
ATOM 1191 C CA . ILE A 1 143 ? -11.224 13.489 3.121 1.00 94.25 143 ILE A CA 1
ATOM 1192 C C . ILE A 1 143 ? -11.655 12.868 1.793 1.00 94.25 143 ILE A C 1
ATOM 1194 O O . ILE A 1 143 ? -11.011 13.135 0.780 1.00 94.25 143 ILE A O 1
ATOM 1198 N N . PHE A 1 144 ? -12.748 12.100 1.785 1.00 94.19 144 PHE A N 1
ATOM 1199 C CA . PHE A 1 144 ? -13.284 11.466 0.580 1.00 94.19 144 PHE A CA 1
ATOM 1200 C C . PHE A 1 144 ? -13.617 12.487 -0.513 1.00 94.19 144 PHE A C 1
ATOM 1202 O O . PHE A 1 144 ? -13.156 12.371 -1.649 1.00 94.19 144 PHE A O 1
ATOM 1209 N N . TRP A 1 145 ? -14.381 13.527 -0.173 1.00 95.75 145 TRP A N 1
ATOM 1210 C CA . TRP A 1 145 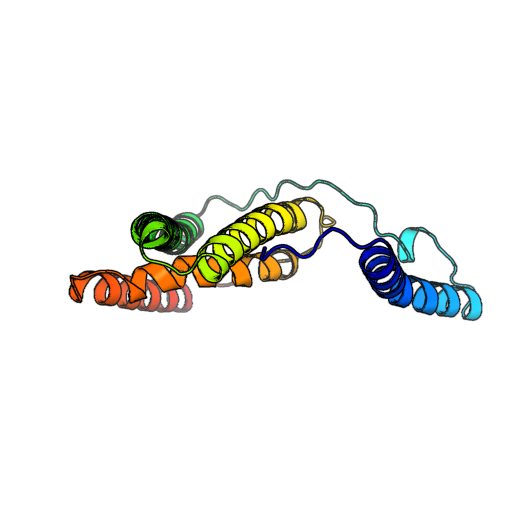? -14.749 14.547 -1.152 1.00 95.75 145 TRP A CA 1
ATOM 1211 C C . TRP A 1 145 ? -13.552 15.378 -1.605 1.00 95.75 145 TRP A C 1
ATOM 1213 O O . TRP A 1 145 ? -13.467 15.698 -2.787 1.00 95.75 145 TRP A O 1
ATOM 1223 N N . ILE A 1 146 ? -12.594 15.669 -0.719 1.00 96.00 146 ILE A N 1
ATOM 1224 C CA . ILE A 1 146 ? -11.339 16.328 -1.104 1.00 96.00 146 ILE A CA 1
ATOM 1225 C C . ILE A 1 146 ? -10.562 15.464 -2.102 1.00 96.00 146 ILE A C 1
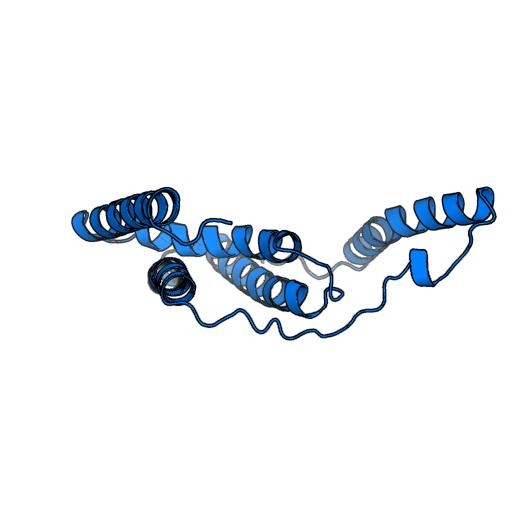ATOM 1227 O O . ILE A 1 146 ? -10.070 15.995 -3.094 1.00 96.00 146 ILE A O 1
ATOM 1231 N N . THR A 1 147 ? -10.476 14.146 -1.887 1.00 94.31 147 THR A N 1
ATOM 1232 C CA . THR A 1 147 ? -9.778 13.251 -2.826 1.00 94.31 147 THR A CA 1
ATOM 1233 C C . THR A 1 147 ? -10.464 13.227 -4.187 1.00 94.31 147 THR A C 1
ATOM 1235 O O . THR A 1 147 ? -9.788 13.356 -5.203 1.00 94.31 147 THR A O 1
ATOM 1238 N N . ILE A 1 148 ? -11.796 13.133 -4.225 1.00 95.19 148 ILE A N 1
ATOM 1239 C CA . ILE A 1 148 ? -12.559 13.178 -5.482 1.00 95.19 148 ILE A CA 1
ATOM 1240 C C . ILE A 1 148 ? -12.356 14.507 -6.207 1.00 95.19 148 ILE A C 1
ATOM 1242 O O . ILE A 1 148 ? -12.032 14.513 -7.393 1.00 95.19 148 ILE A O 1
ATOM 1246 N N . LEU A 1 149 ? -12.535 15.632 -5.507 1.00 95.12 149 LEU A N 1
ATOM 1247 C CA . LEU A 1 149 ? -12.367 16.961 -6.094 1.00 95.12 149 LEU A CA 1
ATOM 1248 C C . LEU A 1 149 ? -10.956 17.142 -6.644 1.00 95.12 149 LEU A C 1
ATOM 1250 O O . LEU A 1 149 ? -10.797 17.677 -7.735 1.00 95.12 149 LEU A O 1
ATOM 1254 N N . TYR A 1 150 ? -9.948 16.654 -5.925 1.00 93.50 150 TYR A N 1
ATOM 1255 C CA . TYR A 1 150 ? -8.567 16.688 -6.374 1.00 93.50 150 TYR A CA 1
ATOM 1256 C C . TYR A 1 150 ? -8.343 15.858 -7.646 1.00 93.50 150 TYR A C 1
ATOM 1258 O O . TYR A 1 150 ? -7.721 16.354 -8.582 1.00 93.50 150 TYR A O 1
ATOM 1266 N N . ILE A 1 151 ? -8.880 14.634 -7.717 1.00 91.94 151 ILE A N 1
ATOM 1267 C CA . ILE A 1 151 ? -8.768 13.774 -8.907 1.00 91.94 151 ILE A CA 1
ATOM 1268 C C . ILE A 1 151 ? -9.421 14.445 -10.120 1.00 91.94 151 ILE A C 1
ATOM 1270 O O . ILE A 1 151 ? -8.808 14.512 -11.183 1.00 91.94 151 ILE A O 1
ATOM 1274 N N . LEU A 1 152 ? -10.630 14.994 -9.959 1.00 92.69 152 LEU A N 1
ATOM 1275 C CA . LEU A 1 152 ? -11.317 15.716 -11.032 1.00 92.69 152 LEU A CA 1
ATOM 1276 C C . LEU A 1 152 ? -10.538 16.971 -11.446 1.00 92.69 152 LEU A C 1
ATOM 1278 O O . LEU A 1 152 ? -10.344 17.219 -12.633 1.00 92.69 152 LEU A O 1
ATOM 1282 N N . TYR A 1 153 ? -10.046 17.743 -10.477 1.00 92.12 153 TYR A N 1
ATOM 1283 C CA . TYR A 1 153 ? -9.248 18.940 -10.735 1.00 92.12 153 TYR A CA 1
ATOM 1284 C C . TYR A 1 153 ? -7.963 18.606 -11.505 1.00 92.12 153 TYR A C 1
ATOM 1286 O O . TYR A 1 153 ? -7.655 19.263 -12.496 1.00 92.12 153 TYR A O 1
ATOM 1294 N N . TYR A 1 154 ? -7.258 17.542 -11.117 1.00 89.56 154 TYR A N 1
ATOM 1295 C CA . TYR A 1 154 ? -6.077 17.061 -11.832 1.00 89.56 154 TYR A CA 1
ATOM 1296 C C . TYR A 1 154 ? -6.410 16.567 -13.244 1.00 89.56 154 TYR A C 1
ATOM 1298 O O . TYR A 1 154 ? -5.669 16.852 -14.178 1.00 89.56 154 TYR A O 1
ATOM 1306 N N . GLN A 1 155 ? -7.542 15.885 -13.429 1.00 89.25 155 GLN A N 1
ATOM 1307 C CA . GLN A 1 155 ? -7.953 15.377 -14.738 1.00 89.25 155 GLN A CA 1
ATOM 1308 C C . GLN A 1 155 ? -8.292 16.492 -15.741 1.00 89.25 155 GLN A C 1
ATOM 1310 O O . GLN A 1 155 ? -7.978 16.351 -16.920 1.00 89.25 155 GLN A O 1
ATOM 1315 N N . TYR A 1 156 ? -8.941 17.578 -15.304 1.00 88.06 156 TYR A N 1
ATOM 1316 C CA . TYR A 1 156 ? -9.386 18.654 -16.204 1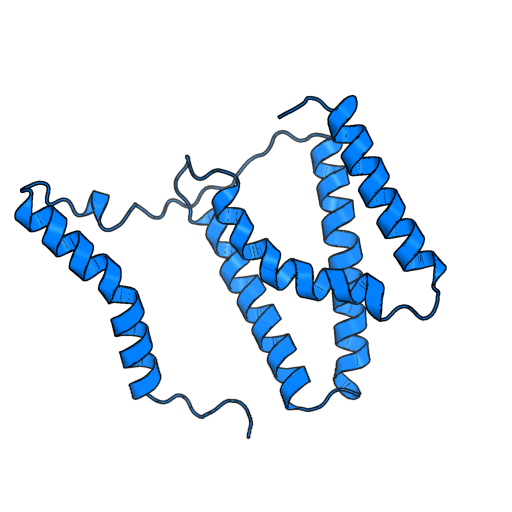.00 88.06 156 TYR A CA 1
ATOM 1317 C C . TYR A 1 156 ? -8.402 19.823 -16.334 1.00 88.06 156 TYR A C 1
ATOM 1319 O O . TYR A 1 156 ? -8.371 20.470 -17.377 1.00 88.06 156 TYR A O 1
ATOM 1327 N N . LEU A 1 157 ? -7.644 20.134 -15.279 1.00 84.25 157 LEU A N 1
ATOM 1328 C CA . LEU A 1 157 ? -6.773 21.318 -15.204 1.00 84.25 157 LEU A CA 1
ATOM 1329 C C . LEU A 1 157 ? -5.308 20.971 -14.911 1.00 84.25 157 LEU A C 1
ATOM 1331 O O . LEU A 1 157 ? -4.453 21.857 -14.908 1.00 84.25 157 LEU A O 1
ATOM 1335 N N . GLY A 1 158 ? -5.011 19.702 -14.636 1.00 76.81 158 GLY A N 1
ATOM 1336 C CA . GLY A 1 158 ? -3.645 19.229 -14.475 1.00 76.81 158 GLY A CA 1
ATOM 1337 C C . GLY A 1 158 ? -2.903 19.125 -15.809 1.00 76.81 158 GLY A C 1
ATOM 1338 O O . GLY A 1 158 ? -3.514 19.186 -16.874 1.00 76.81 158 GLY A O 1
ATOM 1339 N N . PRO A 1 159 ? -1.574 18.934 -15.762 1.00 71.81 159 PRO A N 1
ATOM 1340 C CA . PRO A 1 159 ? -0.713 18.821 -16.943 1.00 71.81 159 PRO A CA 1
ATOM 1341 C C . PRO A 1 159 ? -0.998 17.604 -17.849 1.00 71.81 159 PRO A C 1
ATOM 1343 O O . PRO A 1 159 ? -0.269 17.402 -18.813 1.00 71.81 159 PRO A O 1
ATOM 1346 N N . GLY A 1 160 ? -2.053 16.823 -17.585 1.00 64.50 160 GLY A N 1
ATOM 1347 C CA . GLY A 1 160 ? -2.327 15.563 -18.274 1.00 64.50 160 GLY A CA 1
ATOM 1348 C C . GLY A 1 160 ? -1.341 14.457 -17.887 1.00 64.50 160 GLY A C 1
ATOM 1349 O O . GLY A 1 160 ? -0.442 14.672 -17.071 1.00 64.50 160 GLY A O 1
ATOM 1350 N N . TRP A 1 161 ? -1.568 13.268 -18.446 1.00 54.22 161 TRP A N 1
ATOM 1351 C CA . TRP A 1 161 ? -0.616 12.154 -18.433 1.00 54.22 161 TRP A CA 1
ATOM 1352 C C . TRP A 1 161 ? 0.332 12.269 -19.622 1.00 54.22 161 TRP A C 1
ATOM 1354 O O . TRP A 1 161 ? -0.175 12.604 -20.719 1.00 54.22 161 TRP A O 1
#